Protein AF-A0A529PED4-F1 (afdb_monomer)

Structure (mmCIF, N/CA/C/O backbone):
data_AF-A0A529PED4-F1
#
_entry.id   AF-A0A529PED4-F1
#
loop_
_atom_site.group_PDB
_atom_site.id
_atom_site.type_symbol
_atom_site.label_atom_id
_atom_site.label_alt_id
_atom_site.label_comp_id
_atom_site.label_asym_id
_atom_site.label_entity_id
_atom_site.label_seq_id
_atom_site.pdbx_PDB_ins_code
_atom_site.Cartn_x
_atom_site.Cartn_y
_atom_site.Cartn_z
_atom_site.occupancy
_atom_site.B_iso_or_equiv
_atom_site.auth_seq_id
_atom_site.auth_comp_id
_atom_site.auth_asym_id
_atom_site.auth_atom_id
_atom_site.pdbx_PDB_model_num
ATOM 1 N N . LEU A 1 1 ? -9.757 39.431 -11.422 1.00 53.44 1 LEU A N 1
ATOM 2 C CA . LEU A 1 1 ? -8.704 38.885 -10.533 1.00 53.44 1 LEU A CA 1
ATOM 3 C C . LEU A 1 1 ? -9.037 37.471 -10.047 1.00 53.44 1 LEU A C 1
ATOM 5 O O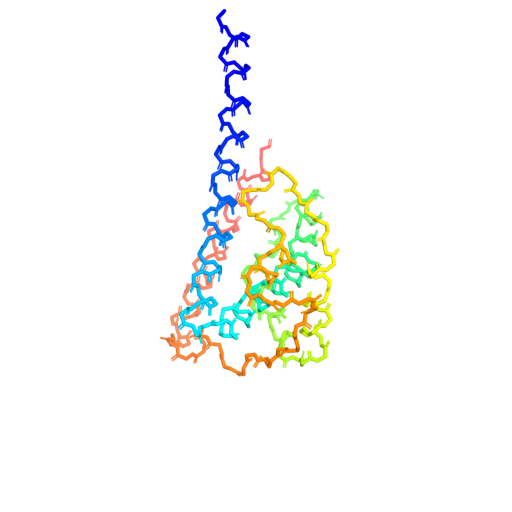 . LEU A 1 1 ? -8.293 36.567 -10.386 1.00 53.44 1 LEU A O 1
ATOM 9 N N . HIS A 1 2 ? -10.166 37.242 -9.360 1.00 52.31 2 HIS A N 1
ATOM 10 C CA . HIS A 1 2 ? -10.549 35.904 -8.864 1.00 52.31 2 HIS A CA 1
ATOM 11 C C . HIS A 1 2 ? -10.657 34.818 -9.949 1.00 52.31 2 HIS A C 1
ATOM 13 O O . HIS A 1 2 ? -10.136 33.728 -9.757 1.00 52.31 2 HIS A O 1
ATOM 19 N N . ALA A 1 3 ? -11.236 35.122 -11.116 1.00 57.53 3 ALA A N 1
ATOM 20 C CA . ALA A 1 3 ? -11.304 34.168 -12.230 1.00 57.53 3 ALA A CA 1
ATOM 21 C C . ALA A 1 3 ? -9.924 33.829 -12.835 1.00 57.53 3 ALA A C 1
ATOM 23 O O . ALA A 1 3 ? -9.696 32.702 -13.255 1.00 57.53 3 ALA A O 1
ATOM 24 N N . ALA A 1 4 ? -8.985 34.783 -12.835 1.00 57.78 4 ALA A N 1
ATOM 25 C CA . ALA A 1 4 ? -7.620 34.563 -13.317 1.00 57.78 4 ALA A CA 1
ATOM 26 C C . ALA A 1 4 ? -6.783 33.749 -12.313 1.00 57.78 4 ALA A C 1
ATOM 28 O O . ALA A 1 4 ? -5.995 32.908 -12.723 1.00 57.78 4 ALA A O 1
ATOM 29 N N . ILE A 1 5 ? -6.998 33.953 -11.007 1.00 60.53 5 ILE A N 1
ATOM 30 C CA . ILE A 1 5 ? -6.384 33.146 -9.940 1.00 60.53 5 ILE A CA 1
ATOM 31 C C . ILE A 1 5 ? -6.939 31.712 -9.961 1.00 60.53 5 ILE A C 1
ATOM 33 O O . ILE A 1 5 ? -6.161 30.770 -9.879 1.00 60.53 5 ILE A O 1
ATOM 37 N N . GLY A 1 6 ? -8.252 31.532 -10.146 1.00 60.97 6 GLY A N 1
ATOM 38 C CA . GLY A 1 6 ? -8.864 30.202 -10.276 1.00 60.97 6 GLY A CA 1
ATOM 39 C C . GLY A 1 6 ? -8.378 29.435 -11.512 1.00 60.97 6 GLY A C 1
ATOM 40 O O . GLY A 1 6 ? -8.018 28.268 -11.408 1.00 60.97 6 GLY A O 1
ATOM 41 N N . TRP A 1 7 ? -8.274 30.106 -12.664 1.00 59.25 7 TRP A N 1
ATOM 42 C CA . TRP A 1 7 ? -7.759 29.500 -13.898 1.00 59.25 7 TRP A CA 1
ATOM 43 C C . TRP A 1 7 ? -6.281 29.085 -13.802 1.00 59.25 7 TRP A C 1
ATOM 45 O O . TRP A 1 7 ? -5.885 28.028 -14.301 1.00 59.25 7 TRP A O 1
ATOM 55 N N . LEU A 1 8 ? -5.461 29.900 -13.132 1.00 71.00 8 LEU A N 1
ATOM 56 C CA . LEU A 1 8 ? -4.068 29.556 -12.859 1.00 71.00 8 LEU A CA 1
ATOM 57 C C . LEU A 1 8 ? -3.955 28.412 -11.843 1.00 71.00 8 LEU A C 1
ATOM 59 O O . LEU A 1 8 ? -3.101 27.556 -12.032 1.00 71.00 8 LEU A O 1
ATOM 63 N N . SER A 1 9 ? -4.834 28.345 -10.834 1.00 75.06 9 SER A N 1
ATOM 64 C CA . SER A 1 9 ? -4.861 27.249 -9.849 1.00 75.06 9 SER A CA 1
ATOM 65 C C . SER A 1 9 ? -5.033 25.891 -10.521 1.00 75.06 9 SER A C 1
ATOM 67 O O . SER A 1 9 ? -4.209 25.007 -10.326 1.00 75.06 9 SER A O 1
ATOM 69 N N . GLU A 1 10 ? -6.032 25.748 -11.399 1.00 79.25 10 GLU A N 1
ATOM 70 C CA . GLU A 1 10 ? -6.242 24.489 -12.127 1.00 79.25 10 GLU A CA 1
ATOM 71 C C . GLU A 1 10 ? -5.056 24.130 -13.032 1.00 79.25 10 GLU A C 1
ATOM 73 O O . GLU A 1 10 ? -4.752 22.956 -13.241 1.00 79.25 10 GLU A O 1
ATOM 78 N N . SER A 1 11 ? -4.394 25.138 -13.603 1.00 80.69 11 SER A N 1
ATOM 79 C CA . SER A 1 11 ? -3.231 24.933 -14.469 1.00 80.69 11 SER A CA 1
ATOM 80 C C . SER A 1 11 ? -2.006 24.486 -13.665 1.00 80.69 11 SER A C 1
ATOM 82 O O . SER A 1 11 ? -1.293 23.588 -14.107 1.00 80.69 11 SER A O 1
ATOM 84 N N . PHE A 1 12 ? -1.791 25.061 -12.479 1.00 87.81 12 PHE A N 1
ATOM 85 C CA . PHE A 1 12 ? -0.731 24.646 -11.561 1.00 87.81 12 PHE A CA 1
ATOM 86 C C . PHE A 1 12 ? -0.983 23.250 -10.996 1.00 87.81 12 PHE A C 1
ATOM 88 O O . PHE A 1 12 ? -0.077 22.430 -11.032 1.00 87.81 12 PHE A O 1
ATOM 95 N N . GLU A 1 13 ? -2.212 22.928 -10.587 1.00 86.94 13 GLU A N 1
ATOM 96 C CA . GLU A 1 13 ? -2.566 21.585 -10.106 1.00 86.94 13 GLU A CA 1
ATOM 97 C C . GLU A 1 13 ? -2.306 20.509 -11.169 1.00 86.94 13 GLU A C 1
ATOM 99 O O . GLU A 1 13 ? -1.744 19.453 -10.877 1.00 86.94 13 GLU A O 1
ATOM 104 N N . ARG A 1 14 ? -2.667 20.780 -12.431 1.00 88.00 14 ARG A N 1
ATOM 105 C CA . ARG A 1 14 ? -2.373 19.863 -13.545 1.00 88.00 14 ARG A CA 1
ATOM 106 C C . ARG A 1 14 ? -0.876 19.695 -13.768 1.00 88.00 14 ARG A C 1
ATOM 108 O O . ARG A 1 14 ? -0.437 18.588 -14.074 1.00 88.00 14 ARG A O 1
ATOM 115 N N . GLU A 1 15 ? -0.108 20.771 -13.642 1.00 92.25 15 GLU A N 1
ATOM 116 C CA . GLU A 1 15 ? 1.343 20.724 -13.806 1.00 92.25 15 GLU A CA 1
ATOM 117 C C . GLU A 1 15 ? 2.022 19.979 -12.651 1.00 92.25 15 GLU A C 1
ATOM 119 O O . GLU A 1 15 ? 2.885 19.140 -12.903 1.00 92.25 15 GLU A O 1
ATOM 124 N N . ASP A 1 16 ? 1.577 20.182 -11.411 1.00 90.38 16 ASP A N 1
ATOM 125 C CA . ASP A 1 16 ? 2.057 19.444 -10.240 1.00 90.38 16 ASP A CA 1
ATOM 126 C C . ASP A 1 16 ? 1.781 17.943 -10.380 1.00 90.38 16 ASP A C 1
ATOM 128 O O . ASP A 1 16 ? 2.678 17.118 -10.178 1.00 90.38 16 ASP A O 1
ATOM 132 N N . ILE A 1 17 ? 0.570 17.575 -10.817 1.00 92.00 17 ILE A N 1
ATOM 133 C CA . ILE A 1 17 ? 0.225 16.186 -11.146 1.00 92.00 17 ILE A CA 1
ATOM 134 C C . ILE A 1 17 ? 1.159 15.653 -12.238 1.00 92.00 17 ILE A C 1
ATOM 136 O O . ILE A 1 17 ? 1.732 14.572 -12.088 1.00 92.00 17 ILE A O 1
ATOM 140 N N . ARG A 1 18 ? 1.354 16.399 -13.333 1.00 94.25 18 ARG A N 1
ATOM 141 C CA . ARG A 1 18 ? 2.216 15.979 -14.447 1.00 94.25 18 ARG A CA 1
ATOM 142 C C . ARG A 1 18 ? 3.655 15.733 -13.985 1.00 94.25 18 ARG A C 1
ATOM 144 O O . ARG A 1 18 ? 4.231 14.703 -14.337 1.00 94.25 18 ARG A O 1
ATOM 151 N N . LEU A 1 19 ? 4.224 16.651 -13.204 1.00 94.75 19 LEU A N 1
ATOM 152 C CA . LEU A 1 19 ? 5.593 16.569 -12.693 1.00 94.75 19 LEU A CA 1
ATOM 153 C C . LEU A 1 19 ? 5.766 15.421 -11.696 1.00 94.75 19 LEU A C 1
ATOM 155 O O . LEU A 1 19 ? 6.751 14.686 -11.787 1.00 94.75 19 LEU A O 1
ATOM 159 N N . SER A 1 20 ? 4.804 15.228 -10.790 1.00 95.00 20 SER A N 1
ATOM 160 C CA . SER A 1 20 ? 4.811 14.115 -9.835 1.00 95.00 20 SER A CA 1
ATOM 161 C C . SER A 1 20 ? 4.807 12.767 -10.562 1.00 95.00 20 SER A C 1
ATOM 163 O O . SER A 1 20 ? 5.682 11.930 -10.332 1.00 95.00 20 SER A O 1
ATOM 165 N N . ARG A 1 21 ? 3.918 12.607 -11.548 1.00 97.00 21 ARG A N 1
ATOM 166 C CA . ARG A 1 21 ? 3.839 11.402 -12.384 1.00 97.00 21 ARG A CA 1
ATOM 167 C C . ARG A 1 21 ? 5.128 11.150 -13.160 1.00 97.00 21 ARG A C 1
ATOM 169 O O . ARG A 1 21 ? 5.610 10.020 -13.216 1.00 97.00 21 ARG A O 1
ATOM 176 N N . GLU A 1 22 ? 5.710 12.189 -13.756 1.00 96.88 22 GLU A N 1
ATOM 177 C CA . GLU A 1 22 ? 6.975 12.080 -14.486 1.00 96.88 22 GLU A CA 1
ATOM 178 C C . GLU A 1 22 ? 8.131 11.657 -13.563 1.00 96.88 22 GLU A C 1
ATOM 180 O O . GLU A 1 22 ? 8.974 10.849 -13.964 1.00 96.88 22 GLU A O 1
ATOM 185 N N . ALA A 1 23 ? 8.160 12.166 -12.329 1.00 97.31 23 ALA A N 1
ATOM 186 C CA . ALA A 1 23 ? 9.148 11.785 -11.328 1.00 97.31 23 ALA A CA 1
ATOM 187 C C . ALA A 1 23 ? 9.026 10.307 -10.927 1.00 97.31 23 ALA A C 1
ATOM 189 O O . ALA A 1 23 ? 10.048 9.620 -10.888 1.00 97.31 23 ALA A O 1
ATOM 190 N N . GLU A 1 24 ? 7.810 9.790 -10.710 1.00 96.75 24 GLU A N 1
ATOM 191 C CA . GLU A 1 24 ? 7.606 8.365 -10.405 1.00 96.75 24 GLU A CA 1
ATOM 192 C C . GLU A 1 24 ? 8.086 7.464 -11.546 1.00 96.75 24 GLU A C 1
ATOM 194 O O . GLU A 1 24 ? 8.885 6.556 -11.323 1.00 96.75 24 GLU A O 1
ATOM 199 N N . ILE A 1 25 ? 7.701 7.770 -12.790 1.00 97.75 25 ILE A N 1
ATOM 200 C CA . ILE A 1 25 ? 8.127 6.988 -13.960 1.00 97.75 25 ILE A CA 1
ATOM 201 C C . ILE A 1 25 ? 9.650 7.021 -14.138 1.00 97.75 25 ILE A C 1
ATOM 203 O O . ILE A 1 25 ? 10.256 6.014 -14.509 1.00 97.75 25 ILE A O 1
ATOM 207 N N . LYS A 1 26 ? 10.298 8.164 -13.884 1.00 97.88 26 LYS A N 1
ATOM 208 C CA . LYS A 1 26 ? 11.766 8.262 -13.914 1.00 97.88 26 LYS A CA 1
ATOM 209 C C . LYS A 1 26 ? 12.412 7.427 -12.812 1.00 97.88 26 LYS A C 1
ATOM 211 O O . LYS A 1 26 ? 13.414 6.772 -13.088 1.00 97.88 26 LYS A O 1
ATOM 216 N N . ALA A 1 27 ? 11.855 7.435 -11.602 1.00 97.38 27 ALA A N 1
ATOM 217 C CA . ALA A 1 27 ? 12.350 6.629 -10.491 1.00 97.38 27 ALA A CA 1
ATOM 218 C C . ALA A 1 27 ? 12.235 5.127 -10.794 1.00 97.38 27 ALA A C 1
ATOM 220 O O . ALA A 1 27 ? 13.204 4.391 -10.608 1.00 97.38 27 ALA A O 1
ATOM 221 N N . ASP A 1 28 ? 11.104 4.694 -11.349 1.00 98.12 28 ASP A N 1
ATOM 222 C CA . ASP A 1 28 ? 10.878 3.304 -11.745 1.00 98.12 28 ASP A CA 1
ATOM 223 C C . ASP A 1 28 ? 11.843 2.886 -12.875 1.00 98.12 28 ASP A C 1
ATOM 225 O O . ASP A 1 28 ? 12.540 1.877 -12.765 1.00 98.12 28 ASP A O 1
ATOM 229 N N . ARG A 1 29 ? 12.016 3.713 -13.919 1.00 98.00 29 ARG A N 1
ATOM 230 C CA . ARG A 1 29 ? 13.031 3.464 -14.968 1.00 98.00 29 ARG A CA 1
ATOM 231 C C . ARG A 1 29 ? 14.442 3.386 -14.403 1.00 98.00 29 ARG A C 1
ATOM 233 O O . ARG A 1 29 ? 15.225 2.536 -14.822 1.00 98.00 29 ARG A O 1
ATOM 240 N N . HIS A 1 30 ? 14.774 4.265 -13.460 1.00 97.94 30 HIS A N 1
ATOM 241 C CA . HIS A 1 30 ? 16.076 4.245 -12.813 1.00 97.94 30 HIS A CA 1
ATOM 242 C C . HIS A 1 30 ? 16.288 2.935 -12.046 1.00 97.94 30 HIS A C 1
ATOM 244 O O . HIS A 1 30 ? 17.333 2.304 -12.205 1.00 97.94 30 HIS A O 1
ATOM 250 N N . ALA A 1 31 ? 15.288 2.480 -11.283 1.00 96.94 31 ALA A N 1
ATOM 251 C CA . ALA A 1 31 ? 15.336 1.190 -10.601 1.00 96.94 31 ALA A CA 1
ATOM 252 C C . ALA A 1 31 ? 15.581 0.038 -11.587 1.00 96.94 31 ALA A C 1
ATOM 254 O O . ALA A 1 31 ? 16.421 -0.820 -11.309 1.00 96.94 31 ALA A O 1
ATOM 255 N N . ALA A 1 32 ? 14.941 0.061 -12.761 1.00 96.31 32 ALA A N 1
ATOM 256 C CA . ALA A 1 32 ? 15.187 -0.930 -13.804 1.00 96.31 32 ALA A CA 1
ATOM 257 C C . ALA A 1 32 ? 16.629 -0.904 -14.322 1.00 96.31 32 ALA A C 1
ATOM 259 O O . ALA A 1 32 ? 17.296 -1.938 -14.350 1.00 96.31 32 ALA A O 1
ATOM 260 N N . THR A 1 33 ? 17.150 0.277 -14.667 1.00 96.88 33 THR A N 1
ATOM 261 C CA . THR A 1 33 ? 18.532 0.415 -15.160 1.00 96.88 33 THR A CA 1
ATOM 262 C C . THR A 1 33 ? 19.591 0.072 -14.112 1.00 96.88 33 THR A C 1
ATOM 264 O O . THR A 1 33 ? 20.691 -0.339 -14.468 1.00 96.88 33 THR A O 1
ATOM 267 N N . SER A 1 34 ? 19.256 0.201 -12.828 1.00 96.38 34 SER A N 1
ATOM 268 C CA . SER A 1 34 ? 20.135 -0.120 -11.699 1.00 96.38 34 SER A CA 1
ATOM 269 C C . SER A 1 34 ? 20.047 -1.589 -11.261 1.00 96.38 34 SER A C 1
ATOM 271 O O . SER A 1 34 ? 20.621 -1.949 -10.237 1.00 96.38 34 SER A O 1
ATOM 273 N N . GLY A 1 35 ? 19.326 -2.441 -12.003 1.00 94.19 35 GLY A N 1
ATOM 274 C CA . GLY A 1 35 ? 19.197 -3.872 -11.706 1.00 94.19 35 GLY A CA 1
ATOM 275 C C . GLY A 1 35 ? 18.220 -4.212 -10.575 1.00 94.19 35 GLY A C 1
ATOM 276 O O . GLY A 1 35 ? 18.200 -5.350 -10.123 1.00 94.19 35 GLY A O 1
ATOM 277 N N . ASN A 1 36 ? 17.395 -3.255 -10.137 1.00 96.62 36 ASN A N 1
ATOM 278 C CA . ASN A 1 36 ? 16.415 -3.422 -9.055 1.00 96.62 36 ASN A CA 1
ATOM 279 C C . ASN A 1 36 ? 14.973 -3.587 -9.575 1.00 96.62 36 ASN A C 1
ATOM 281 O O . ASN A 1 36 ? 14.018 -3.370 -8.825 1.00 96.62 36 ASN A O 1
ATOM 285 N N . ALA A 1 37 ? 14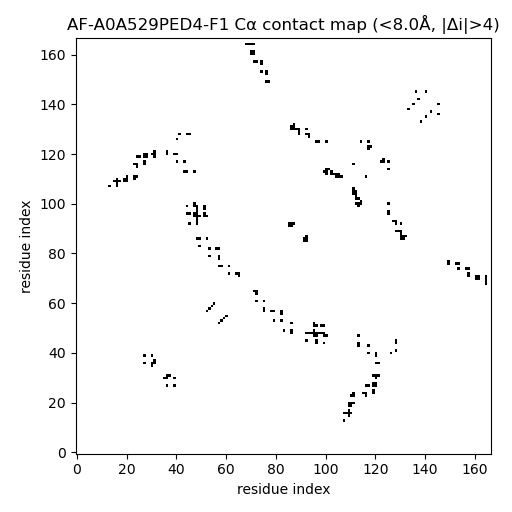.804 -3.917 -10.863 1.00 95.88 37 ALA A N 1
ATOM 286 C CA . ALA A 1 37 ? 13.496 -3.999 -11.519 1.00 95.88 37 ALA A CA 1
ATOM 287 C C . ALA A 1 37 ? 12.544 -4.957 -10.789 1.00 95.88 37 ALA A C 1
ATOM 289 O O . ALA A 1 37 ? 11.405 -4.602 -10.498 1.00 95.88 37 ALA A O 1
ATOM 290 N N . GLU A 1 38 ? 13.038 -6.148 -10.449 1.00 95.75 38 GLU A N 1
ATOM 291 C CA . GLU A 1 38 ? 12.255 -7.211 -9.819 1.00 95.75 38 GLU A CA 1
ATOM 292 C C . GLU A 1 38 ? 11.802 -6.829 -8.408 1.00 95.75 38 GLU A C 1
ATOM 294 O O . GLU A 1 38 ? 10.627 -6.961 -8.063 1.00 95.75 38 GLU A O 1
ATOM 299 N N . GLN A 1 39 ? 12.713 -6.302 -7.587 1.00 95.38 39 GLN A N 1
ATOM 300 C CA . GLN A 1 39 ? 12.399 -5.900 -6.217 1.00 95.38 39 GLN A CA 1
ATOM 301 C C . GLN A 1 39 ? 11.419 -4.724 -6.201 1.00 95.38 39 GLN A C 1
ATOM 303 O O . GLN A 1 39 ? 10.487 -4.719 -5.392 1.00 95.38 39 GLN A O 1
ATOM 308 N N . ALA A 1 40 ? 11.596 -3.756 -7.105 1.00 96.62 40 ALA A N 1
ATOM 309 C CA . ALA A 1 40 ? 10.677 -2.636 -7.263 1.00 96.62 40 ALA A CA 1
ATOM 310 C C . ALA A 1 40 ? 9.298 -3.107 -7.745 1.00 96.62 40 ALA A C 1
ATOM 312 O O . ALA A 1 40 ? 8.292 -2.735 -7.145 1.00 96.62 40 ALA A O 1
ATOM 313 N N . ALA A 1 41 ? 9.236 -3.983 -8.752 1.00 96.44 41 ALA A N 1
ATOM 314 C CA . ALA A 1 41 ? 7.980 -4.534 -9.257 1.00 96.44 41 ALA A CA 1
ATOM 315 C C . ALA A 1 41 ? 7.228 -5.307 -8.171 1.00 96.44 41 ALA A C 1
ATOM 317 O O . ALA A 1 41 ? 6.035 -5.084 -7.960 1.00 96.44 41 ALA A O 1
ATOM 318 N N . ARG A 1 42 ? 7.940 -6.146 -7.411 1.00 95.50 42 ARG A N 1
ATOM 319 C CA . ARG A 1 42 ? 7.364 -6.868 -6.276 1.00 95.50 42 ARG A CA 1
ATOM 320 C C . ARG A 1 42 ? 6.819 -5.911 -5.218 1.00 95.50 42 ARG A C 1
ATOM 322 O O . ARG A 1 42 ? 5.716 -6.124 -4.723 1.00 95.50 42 ARG A O 1
ATOM 329 N N . ALA A 1 43 ? 7.573 -4.875 -4.853 1.00 95.06 43 ALA A N 1
ATOM 330 C CA . ALA A 1 43 ? 7.123 -3.889 -3.875 1.00 95.06 43 ALA A CA 1
ATOM 331 C C . ALA A 1 43 ? 5.868 -3.146 -4.358 1.00 95.06 43 ALA A C 1
ATOM 333 O O . ALA A 1 43 ? 4.902 -3.036 -3.604 1.00 95.06 43 ALA A O 1
ATOM 334 N N . LEU A 1 44 ? 5.852 -2.703 -5.620 1.00 95.94 44 LEU A N 1
ATOM 335 C CA . LEU A 1 44 ? 4.700 -2.031 -6.217 1.00 95.94 44 LEU A CA 1
ATOM 336 C C . LEU A 1 44 ? 3.464 -2.916 -6.212 1.00 95.94 44 LEU A C 1
ATOM 338 O O . LEU A 1 44 ? 2.415 -2.474 -5.762 1.00 95.94 44 LEU A O 1
ATOM 342 N N . LEU A 1 45 ? 3.581 -4.167 -6.651 1.00 96.31 45 LEU A N 1
ATOM 343 C CA . LEU A 1 45 ? 2.440 -5.076 -6.709 1.00 96.31 45 LEU A CA 1
ATOM 344 C C . LEU A 1 45 ? 1.915 -5.462 -5.327 1.00 96.31 45 LEU A C 1
ATOM 346 O O . LEU A 1 45 ? 0.706 -5.595 -5.163 1.00 96.31 45 LEU A O 1
ATOM 350 N N . LEU A 1 46 ? 2.781 -5.584 -4.316 1.00 95.94 46 LEU A N 1
ATOM 351 C CA . LEU A 1 46 ? 2.339 -5.796 -2.935 1.00 95.94 46 LEU A CA 1
ATOM 352 C C . LEU A 1 46 ? 1.521 -4.611 -2.416 1.00 95.94 46 LEU A C 1
ATOM 354 O O . LEU A 1 46 ? 0.484 -4.815 -1.786 1.00 95.94 46 LEU A O 1
ATOM 358 N N . VAL A 1 47 ? 1.960 -3.381 -2.696 1.00 95.44 47 VAL A N 1
ATOM 359 C CA . VAL A 1 47 ? 1.211 -2.169 -2.332 1.00 95.44 47 VAL A CA 1
ATOM 360 C C . VAL A 1 47 ? -0.091 -2.081 -3.128 1.00 95.44 47 VAL A C 1
ATOM 362 O O . VAL A 1 47 ? -1.139 -1.824 -2.547 1.00 95.44 47 VAL A O 1
ATOM 365 N N . ALA A 1 48 ? -0.047 -2.352 -4.430 1.00 95.38 48 ALA A N 1
ATOM 366 C CA . ALA A 1 48 ? -1.202 -2.312 -5.320 1.00 95.38 48 ALA A CA 1
ATOM 367 C C . ALA A 1 48 ? -2.281 -3.328 -4.913 1.00 95.38 48 ALA A C 1
ATOM 369 O O . ALA A 1 48 ? -3.465 -2.999 -4.843 1.00 95.38 48 ALA A O 1
ATOM 370 N N . ALA A 1 49 ? -1.871 -4.556 -4.588 1.00 96.69 49 ALA A N 1
ATOM 371 C CA . ALA A 1 49 ? -2.772 -5.587 -4.097 1.00 96.69 49 ALA A CA 1
ATOM 372 C C . ALA A 1 49 ? -3.368 -5.217 -2.732 1.00 96.69 49 ALA A C 1
ATOM 374 O O . ALA A 1 49 ? -4.563 -5.420 -2.515 1.00 96.69 49 ALA A O 1
ATOM 375 N N . ALA A 1 50 ? -2.564 -4.639 -1.833 1.00 95.62 50 ALA A N 1
ATOM 376 C CA . ALA A 1 50 ? -3.040 -4.153 -0.543 1.00 95.62 50 ALA A CA 1
ATOM 377 C C . ALA A 1 50 ? -4.041 -2.994 -0.687 1.00 95.62 50 ALA A C 1
ATOM 379 O O . ALA A 1 50 ? -5.049 -2.995 0.016 1.00 95.62 50 ALA A O 1
ATOM 380 N N . ASP A 1 51 ? -3.812 -2.052 -1.609 1.00 95.44 51 ASP A N 1
ATOM 381 C CA . ASP A 1 51 ? -4.745 -0.957 -1.918 1.00 95.44 51 ASP A CA 1
ATOM 382 C C . ASP A 1 51 ? -6.113 -1.506 -2.339 1.00 95.44 51 ASP A C 1
ATOM 384 O O . ASP A 1 51 ? -7.127 -1.194 -1.715 1.00 95.44 51 ASP A O 1
ATOM 388 N N . VAL A 1 52 ? -6.134 -2.413 -3.325 1.00 96.81 52 VAL A N 1
ATOM 389 C CA . VAL A 1 52 ? -7.368 -3.076 -3.781 1.00 96.81 52 VAL A CA 1
ATOM 390 C C . VAL A 1 52 ? -8.054 -3.812 -2.632 1.00 96.81 52 VAL A C 1
ATOM 392 O O . VAL A 1 52 ? -9.253 -3.645 -2.407 1.00 96.81 52 VAL A O 1
ATOM 395 N N . HIS A 1 53 ? -7.298 -4.619 -1.889 1.00 97.06 53 HIS A N 1
ATOM 396 C CA . HIS A 1 53 ? -7.837 -5.436 -0.813 1.00 97.06 53 HIS A CA 1
ATOM 397 C C . HIS A 1 53 ? -8.448 -4.590 0.311 1.00 97.06 53 HIS A C 1
ATOM 399 O O . HIS A 1 53 ? -9.596 -4.815 0.698 1.00 97.06 53 HIS A O 1
ATOM 405 N N . PHE A 1 54 ? -7.724 -3.592 0.822 1.00 97.44 54 PHE A N 1
ATOM 406 C CA . PHE A 1 54 ? -8.215 -2.766 1.923 1.00 97.44 54 PHE A CA 1
ATOM 407 C C . PHE A 1 54 ? -9.316 -1.799 1.490 1.00 97.44 54 PHE A C 1
ATOM 409 O O . PHE A 1 54 ? -10.223 -1.544 2.286 1.00 97.44 54 PHE A O 1
ATOM 416 N N . ALA A 1 55 ? -9.311 -1.325 0.240 1.00 96.38 55 ALA A N 1
ATOM 417 C CA . ALA A 1 55 ? -10.439 -0.583 -0.314 1.00 96.38 55 ALA A CA 1
ATOM 418 C C . ALA A 1 55 ? -11.727 -1.417 -0.260 1.00 96.38 55 ALA A C 1
ATOM 420 O O . ALA A 1 55 ? -12.722 -0.978 0.320 1.00 96.38 55 ALA A O 1
ATOM 421 N N . GLU A 1 56 ? -11.693 -2.646 -0.782 1.00 96.31 56 GLU A N 1
ATOM 422 C CA . GLU A 1 56 ? -12.863 -3.529 -0.847 1.00 96.31 56 GLU A CA 1
ATOM 423 C C . GLU A 1 56 ? -13.309 -4.038 0.537 1.00 96.31 56 GLU A C 1
ATOM 425 O O . GLU A 1 56 ? -14.508 -4.087 0.827 1.00 96.31 56 GLU A O 1
ATOM 430 N N . LYS A 1 57 ? -12.362 -4.436 1.397 1.00 96.44 57 LYS A N 1
ATOM 431 C CA . LYS A 1 57 ? -12.652 -5.133 2.663 1.00 96.44 57 LYS A CA 1
ATOM 432 C C . LYS A 1 57 ? -12.816 -4.220 3.867 1.00 96.44 57 LYS A C 1
ATOM 434 O O . LYS A 1 57 ? -13.487 -4.609 4.821 1.00 96.44 57 LYS A O 1
ATOM 439 N N . VAL A 1 58 ? -12.211 -3.033 3.849 1.00 96.75 58 VAL A N 1
ATOM 440 C CA . VAL A 1 58 ? -12.159 -2.156 5.024 1.00 96.75 58 VAL A CA 1
ATOM 441 C C . VAL A 1 58 ? -12.754 -0.789 4.730 1.00 96.75 58 VAL A C 1
ATOM 443 O O . VAL A 1 58 ? -13.735 -0.416 5.372 1.00 96.75 58 VAL A O 1
ATOM 446 N N . TYR A 1 59 ? -12.204 -0.051 3.767 1.00 95.56 59 TYR A N 1
ATOM 447 C CA . TYR A 1 59 ? -12.536 1.363 3.594 1.00 95.56 59 TYR A CA 1
ATOM 448 C C . TYR A 1 59 ? -13.933 1.588 3.012 1.00 95.56 59 TYR A C 1
ATOM 450 O O . TYR A 1 59 ? -14.686 2.384 3.569 1.00 95.56 59 TYR A O 1
ATOM 458 N N . GLU A 1 60 ? -14.334 0.870 1.959 1.00 95.88 60 GLU A N 1
ATOM 459 C CA . GLU A 1 60 ? -15.682 1.012 1.390 1.00 95.88 60 GLU A CA 1
ATOM 460 C C . GLU A 1 60 ? -16.798 0.525 2.335 1.00 95.88 60 GLU A C 1
ATOM 462 O O . GLU A 1 60 ? -17.834 1.191 2.444 1.00 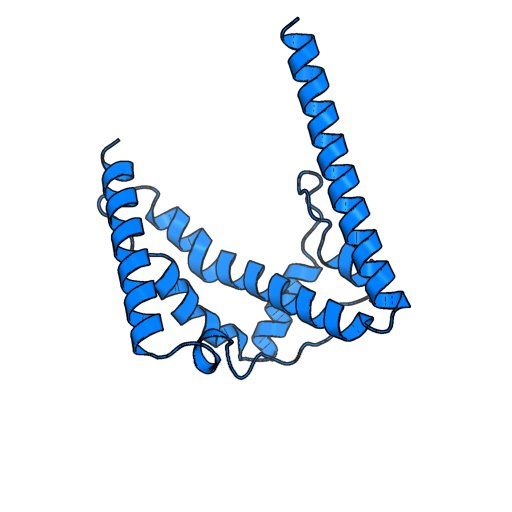95.88 60 GLU A O 1
ATOM 467 N N . PRO A 1 61 ? -16.649 -0.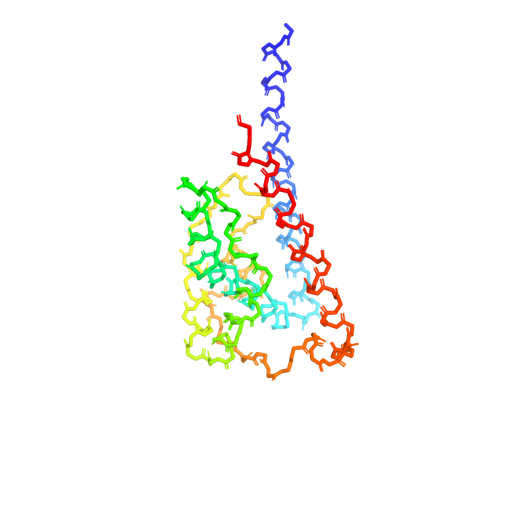601 3.063 1.00 95.38 61 PRO A N 1
ATOM 468 C CA . PRO A 1 61 ? -17.569 -0.950 4.145 1.00 95.38 61 PRO A CA 1
ATOM 469 C C . PRO A 1 61 ? -17.631 0.114 5.24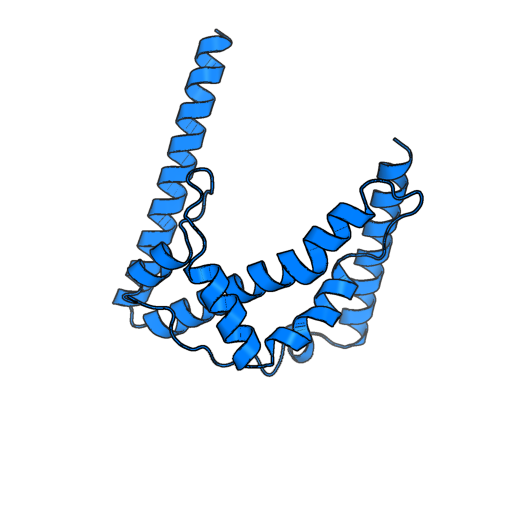4 1.00 95.38 61 PRO A C 1
ATOM 471 O O . PRO A 1 61 ? -18.723 0.558 5.588 1.00 95.38 61 PRO A O 1
ATOM 474 N N . LEU A 1 62 ? -16.482 0.584 5.743 1.00 94.94 62 LEU A N 1
ATOM 475 C CA . LEU A 1 62 ? -16.438 1.601 6.795 1.00 94.94 62 LEU A CA 1
ATOM 476 C C . LEU A 1 62 ? -17.100 2.908 6.348 1.00 94.94 62 LEU A C 1
ATOM 478 O O . LEU A 1 62 ? -17.875 3.488 7.101 1.00 94.94 62 LEU A O 1
ATOM 482 N N . ARG A 1 63 ? -16.853 3.351 5.112 1.00 94.25 63 ARG A N 1
ATOM 483 C CA . ARG A 1 63 ? -17.498 4.536 4.536 1.00 94.25 63 ARG A CA 1
ATOM 484 C C . ARG A 1 63 ? -19.019 4.410 4.565 1.00 94.25 63 ARG A C 1
ATOM 486 O O . ARG A 1 63 ? -19.701 5.366 4.920 1.00 94.25 63 ARG A O 1
ATOM 493 N N . ARG A 1 64 ? -19.551 3.235 4.217 1.00 94.31 64 ARG A N 1
ATOM 494 C CA . ARG A 1 64 ? -20.992 2.953 4.283 1.00 94.31 64 ARG A CA 1
ATOM 495 C C . ARG A 1 64 ? -21.520 2.938 5.710 1.00 94.31 64 ARG A C 1
ATOM 497 O O . ARG A 1 64 ? -22.596 3.466 5.934 1.00 94.31 64 ARG A O 1
ATOM 504 N N . GLU A 1 65 ? -20.771 2.382 6.656 1.00 94.12 65 GLU A N 1
ATOM 505 C CA . GLU A 1 65 ? -21.163 2.382 8.069 1.00 94.12 65 GLU A CA 1
ATOM 506 C C . GLU A 1 65 ? -21.195 3.789 8.667 1.00 94.12 65 GLU A C 1
ATOM 508 O O . GLU A 1 65 ? -22.105 4.104 9.424 1.00 94.12 65 GLU A O 1
ATOM 513 N N . VAL A 1 66 ? -20.234 4.647 8.308 1.00 92.12 66 VAL A N 1
ATOM 514 C CA . VAL A 1 66 ? -20.211 6.051 8.744 1.00 92.12 66 VAL A CA 1
ATOM 515 C C . VAL A 1 66 ? -21.440 6.809 8.228 1.00 92.12 66 VAL A C 1
ATOM 517 O O . VAL A 1 66 ? -21.991 7.640 8.949 1.00 92.12 66 VAL A O 1
ATOM 520 N N . MET A 1 67 ? -21.909 6.513 7.011 1.00 89.81 67 MET A N 1
ATOM 521 C CA . MET A 1 67 ? -23.125 7.114 6.454 1.00 89.81 67 MET A CA 1
ATOM 522 C C . MET A 1 67 ? -24.375 6.629 7.208 1.00 89.81 67 MET A C 1
ATOM 524 O O . MET A 1 67 ? -24.966 5.607 6.874 1.00 89.81 67 MET A O 1
ATOM 528 N N . GLY A 1 68 ? -24.802 7.396 8.213 1.00 84.62 68 GLY A N 1
ATOM 529 C CA . GLY A 1 68 ? -25.980 7.090 9.035 1.00 84.62 68 GLY A CA 1
ATOM 530 C C . GLY A 1 68 ? -25.662 6.412 10.369 1.00 84.62 68 GLY A C 1
ATOM 531 O O . GLY A 1 68 ? -26.576 5.956 11.058 1.00 84.62 68 GLY A O 1
ATOM 532 N N . ALA A 1 69 ? -24.387 6.357 10.756 1.00 90.94 69 ALA A N 1
ATOM 533 C CA . ALA A 1 69 ? -23.985 5.916 12.083 1.00 90.94 69 ALA A CA 1
ATOM 534 C C . ALA A 1 69 ? -24.568 6.831 13.177 1.00 90.94 69 ALA A C 1
ATOM 536 O O . ALA A 1 69 ? -24.368 8.038 13.162 1.00 90.94 69 ALA A O 1
ATOM 537 N N . LEU A 1 70 ? -25.239 6.244 14.173 1.00 91.69 70 LEU A N 1
ATOM 538 C CA . LEU A 1 70 ? -25.637 6.944 15.409 1.00 91.69 70 LEU A CA 1
ATOM 539 C C . LEU A 1 70 ? -24.558 6.878 16.499 1.00 91.69 70 LEU A C 1
ATOM 541 O O . LEU A 1 70 ? -24.656 7.541 17.528 1.00 91.69 70 LEU A O 1
ATOM 545 N N . ARG A 1 71 ? -23.565 6.009 16.308 1.00 92.50 71 ARG A N 1
ATOM 546 C CA . ARG A 1 71 ? -22.427 5.786 17.199 1.00 92.50 71 ARG A CA 1
ATOM 547 C C . ARG A 1 71 ? -21.190 5.519 16.349 1.00 92.50 71 ARG A C 1
ATOM 549 O O . ARG A 1 71 ? -21.353 4.979 15.253 1.00 92.50 71 ARG A O 1
ATOM 556 N N . PRO A 1 72 ? -19.982 5.829 16.841 1.00 93.12 72 PRO A N 1
ATOM 557 C CA . PRO A 1 72 ? -18.752 5.526 16.127 1.00 93.12 72 PRO A CA 1
ATOM 558 C C . PRO A 1 72 ? -18.720 4.069 15.650 1.00 93.12 72 PRO A C 1
ATOM 560 O O . PRO A 1 72 ? -18.921 3.156 16.459 1.00 93.12 72 PRO A O 1
ATOM 563 N N . PRO A 1 73 ? -18.474 3.820 14.354 1.00 94.00 73 PRO A N 1
ATOM 564 C CA . PRO A 1 73 ? -18.249 2.468 13.876 1.00 94.00 73 PRO A CA 1
ATOM 565 C C . PRO A 1 73 ? -16.933 1.927 14.437 1.00 94.00 73 PRO A C 1
ATOM 567 O O . PRO A 1 73 ? -16.045 2.685 14.839 1.00 94.00 73 PRO A O 1
ATOM 570 N N . ARG A 1 74 ? -16.776 0.598 14.406 1.00 93.12 74 ARG A N 1
ATOM 571 C CA . ARG A 1 74 ? -15.533 -0.055 14.838 1.00 93.12 74 ARG A CA 1
ATOM 572 C C . ARG A 1 74 ? -14.320 0.575 14.122 1.00 93.12 74 ARG A C 1
ATOM 574 O O . ARG A 1 74 ? -14.373 0.647 12.887 1.00 93.12 74 ARG A O 1
ATOM 581 N N . PRO A 1 75 ? -13.247 0.964 14.840 1.00 93.75 75 PRO A N 1
ATOM 582 C CA . PRO A 1 75 ? -12.074 1.614 14.259 1.00 93.75 75 PRO A CA 1
ATOM 583 C C . PRO A 1 75 ? -11.437 0.857 13.082 1.00 93.75 75 PRO A C 1
ATOM 585 O O . PRO A 1 75 ? -11.471 -0.378 13.052 1.00 93.75 75 PRO A O 1
ATOM 588 N N . PRO A 1 76 ? -10.833 1.568 12.109 1.00 93.44 76 PRO A N 1
ATOM 589 C CA . PRO A 1 76 ? -10.270 0.947 10.911 1.00 93.44 76 PRO A CA 1
ATOM 590 C C . PRO A 1 76 ? -9.035 0.082 11.178 1.00 93.44 76 PRO A C 1
ATOM 592 O O . PRO A 1 76 ? -8.856 -0.916 10.486 1.00 93.44 76 PRO A O 1
ATOM 595 N N . LEU A 1 77 ? -8.189 0.420 12.158 1.00 91.75 77 LEU A N 1
ATOM 596 C CA . LEU A 1 77 ? -6.908 -0.269 12.351 1.00 91.75 77 LEU A CA 1
ATOM 597 C C . LEU A 1 77 ? -7.090 -1.755 12.683 1.00 91.75 77 LEU A C 1
ATOM 599 O O . LEU A 1 77 ? -6.461 -2.600 12.051 1.00 91.75 77 LEU A O 1
ATOM 603 N N . ALA A 1 78 ? -8.002 -2.086 13.598 1.00 85.38 78 ALA A N 1
ATOM 604 C CA . ALA A 1 78 ? -8.309 -3.479 13.915 1.00 85.38 78 ALA A CA 1
ATOM 605 C C . ALA A 1 78 ? -8.822 -4.254 12.685 1.00 85.38 78 ALA A C 1
ATOM 607 O O . ALA A 1 78 ? -8.421 -5.393 12.461 1.00 85.38 78 ALA A O 1
ATOM 608 N N . ARG A 1 79 ? -9.646 -3.617 11.839 1.00 92.25 79 ARG A N 1
ATOM 609 C CA . ARG A 1 79 ? -10.146 -4.224 10.592 1.00 92.25 79 ARG A CA 1
ATOM 610 C C . ARG A 1 79 ? -9.020 -4.486 9.594 1.00 92.25 79 ARG A C 1
ATOM 612 O O . ARG A 1 79 ? -9.000 -5.540 8.970 1.00 92.25 79 ARG A O 1
ATOM 619 N N . LEU A 1 80 ? -8.091 -3.536 9.445 1.00 93.25 80 LEU A N 1
ATOM 620 C CA . LEU A 1 80 ? -6.918 -3.685 8.578 1.00 93.25 80 LEU A CA 1
ATOM 621 C C . LEU A 1 80 ? -6.057 -4.869 9.023 1.00 93.25 80 LEU A C 1
ATOM 623 O O . LEU A 1 80 ? -5.671 -5.685 8.192 1.00 93.25 80 LEU A O 1
ATOM 627 N N . LEU A 1 81 ? -5.784 -4.981 10.325 1.00 89.50 81 LEU A N 1
ATOM 628 C CA . LEU A 1 81 ? -4.970 -6.065 10.876 1.00 89.50 81 LEU A CA 1
ATOM 629 C C . LEU A 1 81 ? -5.623 -7.439 10.685 1.00 89.50 81 LEU A C 1
ATOM 631 O O . LEU A 1 81 ? -4.934 -8.388 10.318 1.00 89.50 81 LEU A O 1
ATOM 635 N N . GLU A 1 82 ? -6.939 -7.540 10.881 1.00 89.75 82 GLU A N 1
ATOM 636 C CA . GLU A 1 82 ? -7.695 -8.772 10.627 1.00 89.75 82 GLU A CA 1
ATOM 637 C C . GLU A 1 82 ? -7.700 -9.152 9.142 1.00 89.75 82 GLU A C 1
ATOM 639 O O . GLU A 1 82 ? -7.447 -10.306 8.796 1.00 89.75 82 GLU A O 1
ATOM 644 N N . ALA A 1 83 ? -7.946 -8.182 8.257 1.00 93.00 83 ALA A N 1
ATOM 645 C CA . ALA A 1 83 ? -8.044 -8.423 6.820 1.00 93.00 83 ALA A CA 1
ATOM 646 C C . ALA A 1 83 ? -6.684 -8.764 6.183 1.00 93.00 83 ALA A C 1
ATOM 648 O O . ALA A 1 83 ? -6.614 -9.616 5.296 1.00 93.00 83 ALA A O 1
ATOM 649 N N . ALA A 1 84 ? -5.583 -8.183 6.681 1.00 91.56 84 ALA A N 1
ATOM 650 C CA . ALA A 1 84 ? -4.244 -8.348 6.108 1.00 91.56 84 ALA A CA 1
ATOM 651 C C . ALA A 1 84 ? -3.789 -9.815 5.992 1.00 91.56 84 ALA A C 1
ATOM 653 O O . ALA A 1 84 ? -2.971 -10.137 5.128 1.00 91.56 84 ALA A O 1
ATOM 654 N N . GLY A 1 85 ? -4.318 -10.712 6.832 1.00 89.62 85 GLY A N 1
ATOM 655 C CA . GLY A 1 85 ? -4.026 -12.144 6.764 1.00 89.62 85 GLY A CA 1
ATOM 656 C C . GLY A 1 85 ? -4.402 -12.787 5.424 1.00 89.62 85 GLY A C 1
ATOM 657 O O . GLY A 1 85 ? -3.697 -13.690 4.970 1.00 89.62 85 GLY A O 1
ATOM 658 N N . GLU A 1 86 ? -5.447 -12.300 4.743 1.00 91.75 86 GLU A N 1
ATOM 659 C CA . GLU A 1 86 ? -5.880 -12.835 3.442 1.00 91.75 86 GLU A CA 1
ATOM 660 C C . GLU A 1 86 ? -4.801 -12.652 2.359 1.00 91.75 86 GLU A C 1
ATOM 662 O O . GLU A 1 86 ? -4.602 -13.541 1.532 1.00 91.75 86 GLU A O 1
ATOM 667 N N . LEU A 1 87 ? -4.024 -11.562 2.414 1.00 92.88 87 LEU A N 1
ATOM 668 C CA . LEU A 1 87 ? -2.926 -11.278 1.474 1.00 92.88 87 LEU A CA 1
ATOM 669 C C . LEU A 1 87 ? -1.735 -12.245 1.603 1.00 92.88 87 LEU A C 1
ATOM 671 O O . LEU A 1 87 ? -0.823 -12.223 0.777 1.00 92.88 87 LEU A O 1
ATOM 675 N N . SER A 1 88 ? -1.727 -13.113 2.619 1.00 91.69 88 SER A N 1
ATOM 676 C CA . SER A 1 88 ? -0.735 -14.191 2.731 1.00 91.69 88 SER A CA 1
ATOM 677 C C . SER A 1 88 ? -1.055 -15.386 1.820 1.00 91.69 88 SER A C 1
ATOM 679 O O . SER A 1 88 ? -0.214 -16.269 1.645 1.00 91.69 88 SER A O 1
ATOM 681 N N . GLN A 1 89 ? -2.257 -15.435 1.235 1.00 93.06 89 GLN A N 1
ATOM 682 C CA . GLN A 1 89 ? -2.675 -16.475 0.296 1.00 93.06 89 GLN A CA 1
ATOM 683 C C . GLN A 1 89 ? -2.260 -16.076 -1.124 1.00 93.06 89 GLN A C 1
ATOM 685 O O . GLN A 1 89 ? -2.786 -15.110 -1.667 1.00 93.06 89 GLN A O 1
ATOM 690 N N . ALA A 1 90 ? -1.341 -16.830 -1.738 1.00 93.00 90 ALA A N 1
ATOM 691 C CA . ALA A 1 90 ? -0.746 -16.478 -3.036 1.00 93.00 90 ALA A CA 1
ATOM 692 C C . ALA A 1 90 ? -1.798 -16.200 -4.127 1.00 93.00 90 ALA A C 1
ATOM 694 O O . ALA A 1 90 ? -1.827 -15.112 -4.684 1.00 93.00 90 ALA A O 1
ATOM 695 N N . GLN A 1 91 ? -2.745 -17.122 -4.332 1.00 93.62 91 GLN A N 1
ATOM 696 C CA . GLN A 1 91 ? -3.792 -16.972 -5.355 1.00 93.62 91 GLN A CA 1
ATOM 697 C C . GLN A 1 91 ? -4.651 -15.715 -5.159 1.00 93.62 91 GLN A C 1
ATOM 699 O O . GLN A 1 91 ? -5.082 -15.089 -6.124 1.00 93.62 91 GLN A O 1
ATOM 704 N N . TYR A 1 92 ? -4.919 -15.349 -3.905 1.00 94.69 92 TYR A N 1
ATOM 705 C CA . TYR A 1 92 ? -5.706 -14.164 -3.594 1.00 94.69 92 TYR A CA 1
ATOM 706 C C . TYR A 1 92 ? -4.893 -12.881 -3.783 1.00 94.69 92 TYR A C 1
ATOM 708 O O . TYR A 1 92 ? -5.395 -11.911 -4.348 1.00 94.69 92 TYR A O 1
ATOM 716 N N . LEU A 1 93 ? -3.624 -12.897 -3.369 1.00 95.88 93 LEU A N 1
ATOM 717 C CA . LEU A 1 93 ? -2.687 -11.805 -3.602 1.00 95.88 93 LEU A CA 1
ATOM 718 C C . LEU A 1 93 ? -2.542 -11.511 -5.101 1.00 95.88 93 LEU A C 1
ATOM 720 O O . LEU A 1 93 ? -2.674 -10.355 -5.500 1.00 95.88 93 LEU A O 1
ATOM 724 N N . ASP A 1 94 ? -2.356 -12.547 -5.920 1.00 94.25 94 ASP A N 1
ATOM 725 C CA . ASP A 1 94 ? -2.244 -12.416 -7.375 1.00 94.25 94 ASP A CA 1
ATOM 726 C C . ASP A 1 94 ? -3.546 -11.884 -7.993 1.00 94.25 94 ASP A C 1
ATOM 728 O O . ASP A 1 94 ? -3.516 -11.013 -8.860 1.00 94.25 94 ASP A O 1
ATOM 732 N N . ALA A 1 95 ? -4.713 -12.317 -7.501 1.00 95.06 95 ALA A N 1
ATOM 733 C CA . ALA A 1 95 ? -5.996 -11.778 -7.952 1.00 95.06 95 ALA A CA 1
ATOM 734 C C . ALA A 1 95 ? -6.142 -10.276 -7.639 1.00 95.06 95 ALA A C 1
ATOM 736 O O . ALA A 1 95 ? -6.611 -9.505 -8.481 1.00 95.06 95 ALA A O 1
ATOM 737 N N . CYS A 1 96 ? -5.726 -9.835 -6.449 1.00 96.56 96 CYS A N 1
ATOM 738 C CA . CYS A 1 96 ? -5.707 -8.419 -6.080 1.00 96.56 96 CYS A CA 1
ATOM 739 C C . CYS A 1 96 ? -4.694 -7.621 -6.918 1.00 96.56 96 CYS A C 1
ATOM 741 O O . CYS A 1 96 ? -5.024 -6.536 -7.399 1.00 96.56 96 CYS A O 1
ATOM 743 N N . ALA A 1 97 ? -3.498 -8.166 -7.145 1.00 95.81 97 ALA A N 1
ATOM 744 C CA . ALA A 1 97 ? -2.474 -7.568 -7.998 1.00 95.81 97 ALA A CA 1
ATOM 745 C C . ALA A 1 97 ? -2.972 -7.399 -9.443 1.00 95.81 97 ALA A C 1
ATOM 747 O O . ALA A 1 97 ? -2.844 -6.320 -10.024 1.00 95.81 97 ALA A O 1
ATOM 748 N N . GLN A 1 98 ? -3.636 -8.419 -9.992 1.00 95.38 98 GLN A N 1
ATOM 749 C CA . GLN A 1 98 ? -4.217 -8.376 -11.331 1.00 95.38 98 GLN A CA 1
ATOM 750 C C . GLN A 1 98 ? -5.344 -7.343 -11.438 1.00 95.38 98 GLN A C 1
ATOM 752 O O . GLN A 1 98 ? -5.405 -6.597 -12.416 1.00 95.38 98 GLN A O 1
ATOM 757 N N . LYS A 1 99 ? -6.222 -7.250 -10.431 1.00 95.88 99 LYS A N 1
ATOM 758 C CA . LYS A 1 99 ? -7.239 -6.186 -10.361 1.00 95.88 99 LYS A CA 1
ATOM 759 C C . LYS A 1 99 ? -6.601 -4.795 -10.373 1.00 95.88 99 LYS A C 1
ATOM 761 O O . LYS A 1 99 ? -7.102 -3.902 -11.052 1.00 95.88 99 LYS A O 1
ATOM 766 N N . ALA A 1 100 ? -5.507 -4.612 -9.636 1.00 94.94 100 ALA A N 1
ATOM 767 C CA . ALA A 1 100 ? -4.798 -3.339 -9.587 1.00 94.94 100 ALA A CA 1
ATOM 768 C C . ALA A 1 100 ? -4.120 -3.010 -10.927 1.00 94.94 100 ALA A C 1
ATOM 770 O O . ALA A 1 100 ? -4.163 -1.862 -11.365 1.00 94.94 100 ALA A O 1
ATOM 771 N N . TRP A 1 101 ? -3.556 -4.016 -11.601 1.00 94.69 101 TRP A N 1
ATOM 772 C CA . TRP A 1 101 ? -2.946 -3.887 -12.925 1.00 94.69 101 TRP A CA 1
ATOM 773 C C . TRP A 1 101 ? -3.932 -3.381 -13.981 1.00 94.69 101 TRP A C 1
ATOM 775 O O . TRP A 1 101 ? -3.627 -2.444 -14.714 1.00 94.69 101 TRP A O 1
ATOM 785 N N . VAL A 1 102 ? -5.126 -3.978 -14.049 1.00 95.00 102 VAL A N 1
ATOM 786 C CA . VAL A 1 102 ? -6.143 -3.609 -15.052 1.00 95.00 102 VAL A CA 1
ATOM 787 C C . VAL A 1 102 ? -6.906 -2.330 -14.698 1.00 95.00 102 VAL A C 1
ATOM 789 O O . VAL A 1 102 ? -7.749 -1.886 -15.480 1.00 95.00 102 VAL A O 1
ATOM 792 N N . ARG A 1 103 ? -6.650 -1.738 -13.523 1.00 93.56 103 ARG A N 1
ATOM 793 C CA . ARG A 1 103 ? -7.312 -0.505 -13.097 1.00 93.56 103 ARG A CA 1
ATOM 794 C C . ARG A 1 103 ? -6.939 0.630 -14.063 1.00 93.56 103 ARG A C 1
ATOM 796 O O . ARG A 1 103 ? -5.750 0.847 -14.313 1.00 93.56 103 ARG A O 1
ATOM 803 N N . PRO A 1 104 ? -7.926 1.366 -14.604 1.00 92.75 104 PRO A N 1
ATOM 804 C CA . PRO A 1 104 ? -7.650 2.466 -15.515 1.00 92.75 104 PRO A CA 1
ATOM 805 C C . PRO A 1 104 ? -6.868 3.577 -14.812 1.00 92.75 104 PRO A C 1
ATOM 807 O O . PRO A 1 104 ? -6.987 3.775 -13.602 1.00 92.75 104 PRO A O 1
ATOM 810 N N . ASP A 1 105 ? -6.088 4.312 -15.600 1.00 92.56 105 ASP A N 1
ATOM 811 C CA . ASP A 1 105 ? -5.387 5.504 -15.136 1.00 92.56 105 ASP A CA 1
ATOM 812 C C . ASP A 1 105 ? -6.387 6.584 -14.708 1.00 92.56 105 ASP A C 1
ATOM 814 O O . ASP A 1 105 ? -7.308 6.932 -15.452 1.00 92.56 105 ASP A O 1
ATOM 818 N N . ASP A 1 106 ? -6.186 7.122 -13.509 1.00 92.00 106 ASP A N 1
ATOM 819 C CA . ASP A 1 106 ? -6.882 8.313 -13.049 1.00 92.00 106 ASP A CA 1
ATOM 820 C C . ASP A 1 106 ? -6.019 9.528 -13.386 1.00 92.00 106 ASP A C 1
ATOM 822 O O . ASP A 1 106 ? -5.051 9.838 -12.693 1.00 92.00 106 ASP A O 1
ATOM 826 N N . GLY A 1 107 ? -6.374 10.239 -14.456 1.00 86.81 107 GLY A N 1
ATOM 827 C CA . GLY A 1 107 ? -5.648 11.433 -14.897 1.00 86.81 107 GLY A CA 1
ATOM 828 C C . GLY A 1 107 ? -5.649 12.591 -13.889 1.00 86.81 107 GLY A C 1
ATOM 829 O O . GLY A 1 107 ? -4.956 13.580 -14.116 1.00 86.81 107 GLY A O 1
ATOM 830 N N . LYS A 1 108 ? -6.416 12.491 -12.793 1.00 89.62 108 LYS A N 1
ATOM 831 C CA . LYS A 1 108 ? -6.399 13.444 -11.673 1.00 89.62 108 LYS A CA 1
ATOM 832 C C . LYS A 1 108 ? -5.512 12.990 -10.509 1.00 89.62 108 LYS A C 1
ATOM 834 O O . LYS A 1 108 ? -5.298 13.762 -9.580 1.00 89.62 108 LYS A O 1
ATOM 839 N N . SER A 1 109 ? -4.999 11.761 -10.550 1.00 89.69 109 SER A N 1
ATOM 840 C CA . SER A 1 109 ? -4.074 11.221 -9.556 1.00 89.69 109 SER A CA 1
ATOM 841 C C . SER A 1 109 ? -2.659 11.746 -9.787 1.00 89.69 109 SER A C 1
ATOM 843 O O . SER A 1 109 ? -2.146 11.714 -10.909 1.00 89.69 109 SER A O 1
ATOM 845 N N . THR A 1 110 ? -1.994 12.142 -8.700 1.00 90.25 110 THR A N 1
ATOM 846 C CA . THR A 1 110 ? -0.555 12.460 -8.667 1.00 90.25 110 THR A CA 1
ATOM 847 C C . THR A 1 110 ? 0.327 11.248 -8.973 1.00 90.25 110 THR A C 1
ATOM 849 O O . THR A 1 110 ? 1.485 11.408 -9.342 1.00 90.25 110 THR A O 1
ATOM 852 N N . HIS A 1 111 ? -0.221 10.039 -8.869 1.00 91.62 111 HIS A N 1
ATOM 853 C CA . HIS A 1 111 ? 0.462 8.786 -9.177 1.00 91.62 111 HIS A CA 1
ATOM 854 C C . HIS A 1 111 ? 0.015 8.254 -10.550 1.00 91.62 111 HIS A C 1
ATOM 856 O O . HIS A 1 111 ? -1.196 8.246 -10.811 1.00 91.62 111 HIS A O 1
ATOM 862 N N . PRO A 1 112 ? 0.936 7.791 -11.422 1.00 95.19 112 PRO A N 1
ATOM 863 C CA . PRO A 1 112 ? 0.597 7.018 -12.613 1.00 95.19 112 PRO A CA 1
ATOM 864 C C . PRO A 1 112 ? -0.128 5.719 -12.247 1.00 95.19 112 PRO A C 1
ATOM 866 O O . PRO A 1 112 ? -0.048 5.245 -11.111 1.00 95.19 112 PRO A O 1
ATOM 869 N N . SER A 1 113 ? -0.791 5.095 -13.221 1.00 96.00 113 SER A N 1
ATOM 870 C CA . SER A 1 113 ? -1.391 3.779 -12.996 1.00 96.00 113 SER A CA 1
ATOM 871 C C . SER A 1 113 ? -0.330 2.723 -12.668 1.00 96.00 113 SER A C 1
ATOM 873 O O . SER A 1 113 ? 0.820 2.807 -13.113 1.00 96.00 113 SER A O 1
ATOM 875 N N . TRP A 1 114 ? -0.724 1.674 -11.941 1.00 95.50 114 TRP A N 1
ATOM 876 C CA . TRP A 1 114 ? 0.169 0.554 -11.626 1.00 95.50 114 TRP A CA 1
ATOM 877 C C . TRP A 1 114 ? 0.784 -0.064 -12.889 1.00 95.50 114 TRP A C 1
ATOM 879 O O . TRP A 1 114 ? 1.985 -0.329 -12.917 1.00 95.50 114 TRP A O 1
ATOM 889 N N . ALA A 1 115 ? -0.004 -0.200 -13.961 1.00 95.88 115 ALA A N 1
ATOM 890 C CA . ALA A 1 115 ? 0.476 -0.675 -15.256 1.00 95.88 115 ALA A CA 1
ATOM 891 C C . ALA A 1 115 ? 1.541 0.248 -15.873 1.00 95.88 115 ALA A C 1
ATOM 893 O O . ALA A 1 115 ? 2.547 -0.237 -16.381 1.00 95.88 115 ALA A O 1
ATOM 894 N N . GLN A 1 116 ? 1.372 1.575 -15.800 1.00 97.19 116 GLN A N 1
ATOM 895 C CA . GLN A 1 116 ? 2.374 2.528 -16.302 1.00 97.19 116 GLN A CA 1
ATOM 896 C C . GLN A 1 116 ? 3.697 2.419 -15.531 1.00 97.19 116 GLN A C 1
ATOM 898 O O . GLN A 1 116 ? 4.768 2.430 -16.140 1.00 97.19 116 GLN A O 1
ATOM 903 N N . ARG A 1 117 ? 3.626 2.283 -14.204 1.00 97.31 117 ARG A N 1
ATOM 904 C CA . ARG A 1 117 ? 4.801 2.142 -13.330 1.00 97.31 117 ARG A CA 1
ATOM 905 C C . ARG A 1 117 ? 5.552 0.832 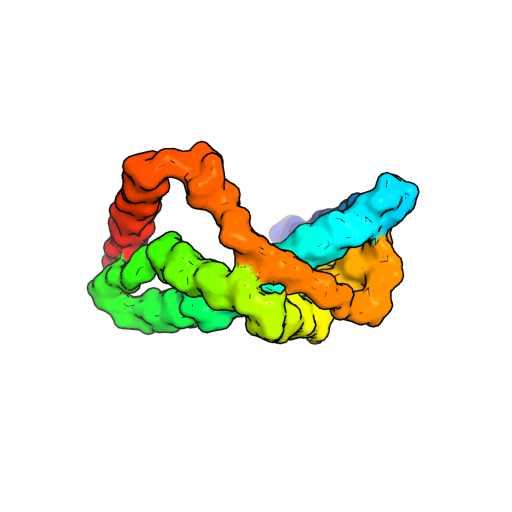-13.559 1.00 97.31 117 ARG A C 1
ATOM 907 O O . ARG A 1 117 ? 6.771 0.816 -13.691 1.00 97.31 117 ARG A O 1
ATOM 914 N N . LEU A 1 118 ? 4.832 -0.275 -13.694 1.00 96.75 118 LEU A N 1
ATOM 915 C CA . LEU A 1 118 ? 5.433 -1.574 -13.999 1.00 96.75 118 LEU A CA 1
ATOM 916 C C . LEU A 1 118 ? 5.968 -1.653 -15.437 1.00 96.75 118 LEU A C 1
ATOM 918 O O . LEU A 1 118 ? 7.034 -2.225 -15.659 1.00 96.75 118 LEU A O 1
ATOM 922 N N . ALA A 1 119 ? 5.316 -1.004 -16.404 1.00 97.25 119 ALA A N 1
ATOM 923 C CA . ALA A 1 119 ? 5.863 -0.849 -17.751 1.00 97.25 119 ALA A CA 1
ATOM 924 C C . ALA A 1 119 ? 7.171 -0.042 -17.748 1.00 97.25 119 ALA A C 1
ATOM 926 O O . ALA A 1 119 ? 8.103 -0.367 -18.483 1.00 97.25 119 ALA A O 1
ATOM 927 N N . ALA A 1 120 ? 7.287 0.970 -16.882 1.00 97.62 120 ALA A N 1
ATOM 928 C CA . ALA A 1 120 ? 8.534 1.704 -16.669 1.00 97.62 120 ALA A CA 1
ATOM 929 C C . ALA A 1 120 ? 9.658 0.824 -16.084 1.00 97.62 120 ALA A C 1
ATOM 931 O O . ALA A 1 120 ? 10.831 1.112 -16.322 1.00 97.62 120 ALA A O 1
ATOM 932 N N . LEU A 1 121 ? 9.298 -0.267 -15.399 1.00 97.56 121 LEU A N 1
ATOM 933 C CA . LEU A 1 121 ? 10.216 -1.307 -14.927 1.00 97.56 121 LEU A CA 1
ATOM 934 C C . LEU A 1 121 ? 10.525 -2.391 -15.976 1.00 97.56 121 LEU A C 1
ATOM 936 O O . LEU A 1 121 ? 11.375 -3.243 -15.728 1.00 97.56 121 LEU A O 1
ATOM 940 N N . GLY A 1 122 ? 9.871 -2.357 -17.143 1.00 97.00 122 GLY A N 1
ATOM 941 C CA . GLY A 1 122 ? 10.067 -3.314 -18.238 1.00 97.00 122 GLY A CA 1
ATOM 942 C C . GLY A 1 122 ? 9.051 -4.460 -18.297 1.00 97.00 122 GLY A C 1
ATOM 943 O O . GLY A 1 122 ? 9.229 -5.376 -19.096 1.00 97.00 122 GLY A O 1
ATOM 944 N N . TYR A 1 123 ? 7.987 -4.421 -17.491 1.00 96.62 123 TYR A N 1
ATOM 945 C CA . TYR A 1 123 ? 6.957 -5.462 -17.469 1.00 96.62 123 TYR A CA 1
ATOM 946 C C . TYR A 1 123 ? 5.810 -5.146 -18.434 1.00 96.62 123 TYR A C 1
ATOM 948 O O . TYR A 1 123 ? 5.263 -4.045 -18.432 1.00 96.62 123 TYR A O 1
ATOM 956 N N . VAL A 1 124 ? 5.422 -6.131 -19.245 1.00 94.25 124 VAL A N 1
ATOM 957 C CA . VAL A 1 124 ? 4.282 -6.037 -20.183 1.00 94.25 124 VAL A CA 1
ATOM 958 C C . VAL A 1 124 ? 2.999 -6.668 -19.632 1.00 94.25 124 VAL A C 1
ATOM 960 O O . VAL A 1 124 ? 1.913 -6.422 -20.149 1.00 94.25 124 VAL A O 1
ATOM 963 N N . GLU A 1 125 ? 3.132 -7.446 -18.563 1.00 91.38 125 GLU A N 1
ATOM 964 C CA . GLU A 1 125 ? 2.066 -8.096 -17.807 1.00 91.38 125 GLU A CA 1
ATOM 965 C C . GLU A 1 125 ? 2.423 -8.077 -16.316 1.00 91.38 125 GLU A C 1
ATOM 967 O O . GLU A 1 125 ? 3.583 -7.848 -15.960 1.00 91.38 125 GLU A O 1
ATOM 972 N N . ALA A 1 126 ? 1.440 -8.287 -15.440 1.00 88.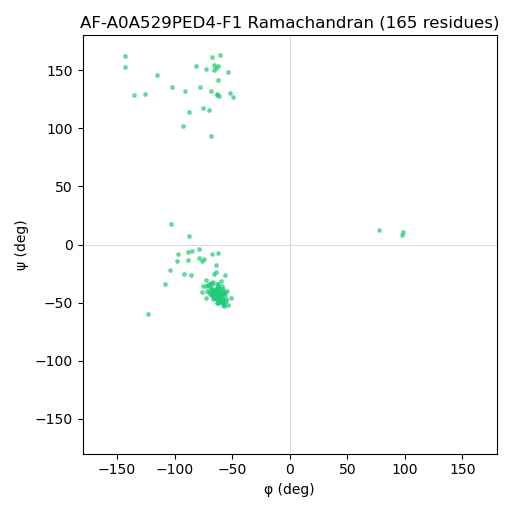31 126 ALA A N 1
ATOM 973 C CA . ALA A 1 126 ? 1.689 -8.354 -14.006 1.00 88.31 126 ALA A CA 1
ATOM 974 C C . ALA A 1 126 ? 2.466 -9.644 -13.671 1.00 88.31 126 ALA A C 1
ATOM 976 O O . ALA A 1 126 ? 1.923 -10.730 -13.879 1.00 88.31 126 ALA A O 1
ATOM 977 N N . PRO A 1 127 ? 3.712 -9.567 -13.162 1.00 91.31 127 PRO A N 1
ATOM 978 C CA . PRO A 1 127 ? 4.409 -10.755 -12.687 1.00 91.31 127 PRO A CA 1
ATOM 979 C C . PRO A 1 127 ? 3.717 -11.344 -11.452 1.00 91.31 127 PRO A C 1
ATOM 981 O O . PRO A 1 127 ? 3.156 -10.614 -10.632 1.00 91.31 127 PRO A O 1
ATOM 984 N N . GLU A 1 128 ? 3.819 -12.662 -11.289 1.00 89.94 128 GLU A N 1
ATOM 985 C CA . GLU A 1 128 ? 3.418 -13.343 -10.055 1.00 89.94 128 GLU A CA 1
ATOM 986 C C . GLU A 1 128 ? 4.268 -12.858 -8.874 1.00 89.94 128 GLU A C 1
ATOM 988 O O . GLU A 1 128 ? 5.481 -12.651 -9.004 1.00 89.94 128 GLU A O 1
ATOM 993 N N . ILE A 1 129 ? 3.651 -12.697 -7.699 1.00 90.81 129 ILE A N 1
ATOM 994 C CA . ILE A 1 129 ? 4.360 -12.215 -6.510 1.00 90.81 129 ILE A CA 1
ATOM 995 C C . ILE A 1 129 ? 4.217 -13.148 -5.314 1.00 90.81 129 ILE A 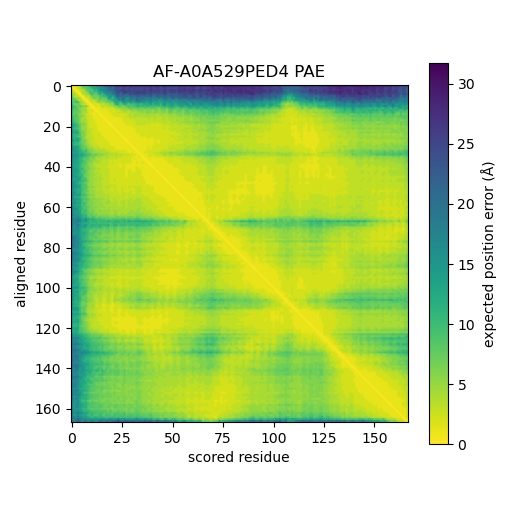C 1
ATOM 997 O O . ILE A 1 129 ? 3.136 -13.502 -4.856 1.00 90.81 129 ILE A O 1
ATOM 1001 N N . ALA A 1 130 ? 5.359 -13.492 -4.716 1.00 90.88 130 ALA A N 1
ATOM 1002 C CA . ALA A 1 130 ? 5.371 -14.295 -3.503 1.00 90.88 130 ALA A CA 1
ATOM 1003 C C . ALA A 1 130 ? 4.793 -13.510 -2.303 1.00 90.88 130 ALA A C 1
ATOM 1005 O O . ALA A 1 130 ? 5.256 -12.387 -2.031 1.00 90.88 130 ALA A O 1
ATOM 1006 N N . PRO A 1 131 ? 3.875 -14.110 -1.518 1.00 91.25 131 PRO A N 1
ATOM 1007 C CA . PRO A 1 131 ? 3.254 -13.451 -0.376 1.00 91.25 131 PRO A CA 1
ATOM 1008 C C . PRO A 1 131 ? 4.249 -13.142 0.745 1.00 91.25 131 PRO A C 1
ATOM 1010 O O . PRO A 1 131 ? 5.278 -13.805 0.920 1.00 91.25 131 PRO A O 1
ATOM 1013 N N . ILE A 1 132 ? 3.922 -12.127 1.546 1.00 87.12 132 ILE A N 1
ATOM 1014 C CA . ILE A 1 132 ? 4.680 -11.785 2.753 1.00 87.12 132 ILE A CA 1
ATOM 1015 C C . ILE A 1 132 ? 4.341 -12.804 3.844 1.00 87.12 132 ILE A C 1
ATOM 1017 O O . ILE A 1 132 ? 3.208 -12.879 4.299 1.00 87.12 132 ILE A O 1
ATOM 1021 N N . ARG A 1 133 ? 5.337 -13.575 4.297 1.00 84.25 133 ARG A N 1
ATOM 1022 C CA . ARG A 1 133 ? 5.143 -14.598 5.345 1.00 84.25 133 ARG A CA 1
ATOM 1023 C C . ARG A 1 133 ? 5.244 -14.066 6.773 1.00 84.25 133 ARG A C 1
ATOM 1025 O O . ARG A 1 133 ? 4.719 -14.681 7.693 1.00 84.25 133 ARG A O 1
ATOM 1032 N N . ARG A 1 134 ? 5.988 -12.979 6.977 1.00 86.06 134 ARG A N 1
ATOM 1033 C CA . ARG A 1 134 ? 6.184 -12.331 8.280 1.00 86.06 134 ARG A CA 1
ATOM 1034 C C . ARG A 1 134 ? 6.041 -10.836 8.102 1.00 86.06 134 ARG A C 1
ATOM 1036 O O . ARG A 1 134 ? 6.672 -10.265 7.215 1.00 86.06 134 ARG A O 1
ATOM 1043 N N . THR A 1 135 ? 5.213 -10.216 8.928 1.00 86.44 135 THR A N 1
ATOM 1044 C CA . THR A 1 135 ? 4.982 -8.779 8.842 1.00 86.44 135 THR A CA 1
ATOM 1045 C C . THR A 1 135 ? 6.111 -8.029 9.545 1.00 86.44 135 THR A C 1
ATOM 1047 O O . THR A 1 135 ? 6.755 -8.542 10.467 1.00 86.44 135 THR A O 1
ATOM 1050 N N . ALA A 1 136 ? 6.354 -6.787 9.124 1.00 88.50 136 ALA A N 1
ATOM 1051 C CA . ALA A 1 136 ? 7.231 -5.887 9.869 1.00 88.50 136 ALA A CA 1
ATOM 1052 C C . ALA A 1 136 ? 6.706 -5.694 11.301 1.00 88.50 136 ALA A C 1
ATOM 1054 O O . ALA A 1 136 ? 7.485 -5.726 12.247 1.00 88.50 136 ALA A O 1
ATOM 1055 N N . LEU A 1 137 ? 5.379 -5.615 11.460 1.00 88.75 137 LEU A N 1
ATOM 1056 C CA . LEU A 1 137 ? 4.709 -5.516 12.754 1.00 88.75 137 LEU A CA 1
ATOM 1057 C C . LEU A 1 137 ? 5.093 -6.666 13.698 1.00 88.75 137 LEU A C 1
ATOM 1059 O O . LEU A 1 137 ? 5.503 -6.407 14.823 1.00 88.75 137 LEU A O 1
ATOM 1063 N N . SER A 1 138 ? 5.040 -7.919 13.229 1.00 86.88 138 SER A N 1
ATOM 1064 C CA . SER A 1 138 ? 5.371 -9.097 14.045 1.00 86.88 138 SER A CA 1
ATOM 1065 C C . SER A 1 138 ? 6.868 -9.288 14.294 1.00 86.88 138 SER A C 1
ATOM 1067 O O . SER A 1 138 ? 7.248 -10.160 15.069 1.00 86.88 138 SER A O 1
ATOM 1069 N N . THR A 1 139 ? 7.723 -8.564 13.569 1.00 91.06 139 THR A N 1
ATOM 1070 C CA . THR A 1 139 ? 9.181 -8.770 13.589 1.00 91.06 139 THR A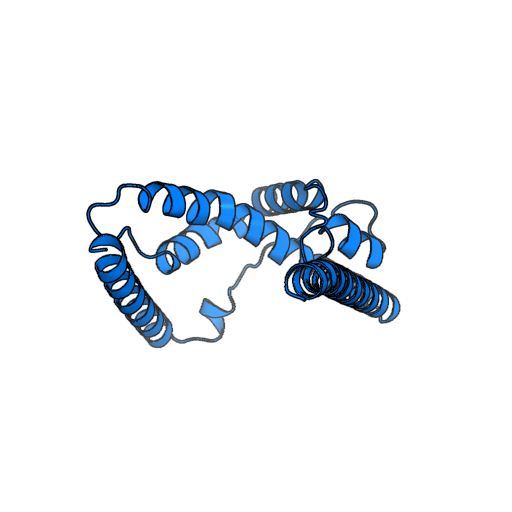 CA 1
ATOM 1071 C C . THR A 1 139 ? 9.911 -7.648 14.318 1.00 91.06 139 THR A C 1
ATOM 1073 O O . THR A 1 139 ? 10.938 -7.894 14.942 1.00 91.06 139 THR A O 1
ATOM 1076 N N . LEU A 1 140 ? 9.406 -6.417 14.220 1.00 94.25 140 LEU A N 1
ATOM 1077 C CA . LEU A 1 140 ? 10.092 -5.217 14.698 1.00 94.25 140 LEU A CA 1
ATOM 1078 C C . LEU A 1 140 ? 9.522 -4.677 16.010 1.00 94.25 140 LEU A C 1
ATOM 1080 O O . LEU A 1 140 ? 10.229 -3.948 16.701 1.00 94.25 140 LEU A O 1
ATOM 1084 N N . LEU A 1 141 ? 8.270 -5.000 16.352 1.00 92.94 141 LEU A N 1
ATOM 1085 C CA . LEU A 1 141 ? 7.604 -4.480 17.548 1.00 92.94 141 LEU A CA 1
ATOM 1086 C C . LEU A 1 141 ? 7.300 -5.596 18.549 1.00 92.94 141 LEU A C 1
ATOM 1088 O O . LEU A 1 141 ? 6.983 -6.723 18.168 1.00 92.94 141 LEU A O 1
ATOM 1092 N N . SER A 1 142 ? 7.371 -5.265 19.842 1.00 94.50 142 SER A N 1
ATOM 1093 C CA . SER A 1 142 ? 6.895 -6.163 20.895 1.00 94.50 142 SER A CA 1
ATOM 1094 C C . SER A 1 142 ? 5.360 -6.212 20.912 1.00 94.50 142 SER A C 1
ATOM 1096 O O . SER A 1 142 ? 4.730 -5.202 20.582 1.00 94.50 142 SER A O 1
ATOM 1098 N N . PRO A 1 143 ? 4.747 -7.335 21.334 1.00 91.81 143 PRO A N 1
ATOM 1099 C CA . PRO A 1 143 ? 3.292 -7.441 21.472 1.00 91.81 143 PRO A CA 1
ATOM 1100 C C . PRO A 1 143 ? 2.684 -6.294 22.289 1.00 91.81 143 PRO A C 1
ATOM 1102 O O . PRO A 1 143 ? 1.764 -5.638 21.813 1.00 91.81 143 PRO A O 1
ATOM 1105 N N . ASP A 1 144 ? 3.283 -5.955 23.434 1.00 95.19 144 ASP A N 1
ATOM 1106 C CA . ASP A 1 144 ? 2.830 -4.851 24.290 1.00 95.19 144 ASP A CA 1
ATOM 1107 C C . ASP A 1 144 ? 2.837 -3.501 23.560 1.00 95.19 144 ASP A C 1
ATOM 1109 O O . ASP A 1 144 ? 1.920 -2.695 23.708 1.00 95.19 144 ASP A O 1
ATOM 1113 N N . THR A 1 145 ? 3.863 -3.245 22.738 1.00 93.81 145 THR A N 1
ATOM 1114 C CA . THR A 1 145 ? 3.932 -2.014 21.937 1.00 93.81 145 THR A CA 1
ATOM 1115 C C . THR A 1 145 ? 2.819 -1.997 20.898 1.00 93.81 145 THR A C 1
ATOM 1117 O O . THR A 1 145 ? 2.181 -0.966 20.699 1.00 93.81 145 THR A O 1
ATOM 1120 N N . VAL A 1 146 ? 2.562 -3.130 20.243 1.00 91.00 146 VAL A N 1
ATOM 1121 C CA . VAL A 1 146 ? 1.478 -3.253 19.262 1.00 91.00 146 VAL A CA 1
ATOM 1122 C C . VAL A 1 146 ? 0.125 -2.984 19.923 1.00 91.00 146 VAL A C 1
ATOM 1124 O O . VAL A 1 146 ? -0.627 -2.147 19.427 1.00 91.00 146 VAL A O 1
ATOM 1127 N N . GLU A 1 147 ? -0.160 -3.614 21.062 1.00 92.38 147 GLU A N 1
ATOM 1128 C CA . GLU A 1 147 ? -1.410 -3.417 21.807 1.00 92.38 147 GLU A CA 1
ATOM 1129 C C . GLU A 1 147 ? -1.603 -1.958 22.238 1.00 92.38 147 GLU A C 1
ATOM 1131 O O . GLU A 1 147 ? -2.677 -1.389 22.033 1.00 92.38 147 GLU A O 1
ATOM 1136 N N . GLN A 1 148 ? -0.554 -1.317 22.762 1.00 94.38 148 GLN A N 1
ATOM 1137 C CA . GLN A 1 148 ? -0.602 0.092 23.159 1.00 94.38 148 GLN A CA 1
ATOM 1138 C C . GLN A 1 148 ? -0.892 1.023 21.977 1.00 94.38 148 GLN A C 1
ATOM 1140 O O . GLN A 1 148 ? -1.715 1.932 22.098 1.00 94.38 148 GLN A O 1
ATOM 1145 N N . GLN A 1 149 ? -0.240 0.807 20.830 1.00 91.94 149 GLN A N 1
ATOM 1146 C CA . GLN A 1 149 ? -0.456 1.635 19.639 1.00 91.94 149 GLN A CA 1
ATOM 1147 C C . GLN A 1 149 ? -1.860 1.437 19.057 1.00 91.94 149 GLN A C 1
ATOM 1149 O O . GLN A 1 149 ? -2.490 2.417 18.655 1.00 91.94 149 GLN A O 1
ATOM 1154 N N . ILE A 1 150 ? -2.379 0.203 19.063 1.00 92.44 150 ILE A N 1
ATOM 1155 C CA . ILE A 1 150 ? -3.756 -0.084 18.638 1.00 92.44 150 ILE A CA 1
ATOM 1156 C C . ILE A 1 150 ? -4.751 0.627 19.559 1.00 92.44 150 ILE A C 1
ATOM 1158 O O . ILE A 1 150 ? -5.597 1.373 19.072 1.00 92.44 150 ILE A O 1
ATOM 1162 N N . ALA A 1 151 ? -4.614 0.479 20.879 1.00 94.00 151 ALA A N 1
ATOM 1163 C CA . ALA A 1 151 ? -5.514 1.117 21.840 1.00 94.00 151 ALA A CA 1
ATOM 1164 C C . ALA A 1 151 ? -5.496 2.653 21.730 1.00 94.00 151 ALA A C 1
ATOM 1166 O O . ALA A 1 151 ? -6.547 3.298 21.772 1.00 94.00 151 ALA A O 1
ATOM 1167 N N . ALA A 1 152 ? -4.312 3.248 21.548 1.00 94.94 152 ALA A N 1
ATOM 1168 C CA . ALA A 1 152 ? -4.166 4.690 21.368 1.00 94.94 152 ALA A CA 1
ATOM 1169 C C . ALA A 1 152 ? -4.831 5.184 20.072 1.00 94.94 152 ALA A C 1
ATOM 1171 O O . ALA A 1 152 ? -5.508 6.217 20.078 1.00 94.94 152 ALA A O 1
ATOM 1172 N N . PHE A 1 153 ? -4.661 4.449 18.968 1.00 95.31 153 PHE A N 1
ATOM 1173 C CA . PHE A 1 153 ? -5.329 4.751 17.705 1.00 95.31 153 PHE A CA 1
ATOM 1174 C C . PHE A 1 153 ? -6.851 4.652 17.846 1.00 95.31 153 PHE A C 1
ATOM 1176 O O . PHE A 1 153 ? -7.562 5.590 17.487 1.00 95.31 153 PHE A O 1
ATOM 1183 N N . ASP A 1 154 ? -7.345 3.550 18.410 1.00 94.44 154 ASP A N 1
ATOM 1184 C CA . ASP A 1 154 ? -8.773 3.261 18.537 1.00 94.44 154 ASP A CA 1
ATOM 1185 C C . ASP A 1 154 ? -9.484 4.294 19.416 1.00 94.44 154 ASP A C 1
ATOM 1187 O O . ASP A 1 154 ? -10.565 4.772 19.060 1.00 94.44 154 ASP A O 1
ATOM 1191 N N . SER A 1 155 ? -8.858 4.704 20.523 1.00 95.38 155 SER A N 1
ATOM 1192 C CA . SER A 1 155 ? -9.383 5.760 21.393 1.00 95.38 155 SER A CA 1
ATOM 1193 C C . SER A 1 155 ? -9.472 7.103 20.662 1.00 95.38 155 SER A C 1
ATOM 1195 O O . SER A 1 155 ? -10.521 7.751 20.695 1.00 95.38 155 SER A O 1
ATOM 1197 N N . ARG A 1 156 ? -8.414 7.500 19.938 1.00 96.44 156 ARG A N 1
ATOM 1198 C CA . ARG A 1 156 ? -8.408 8.753 19.166 1.00 96.44 156 ARG A CA 1
ATOM 1199 C C . ARG A 1 156 ? -9.455 8.739 18.056 1.00 96.44 156 ARG A C 1
ATOM 1201 O O . ARG A 1 156 ? -10.171 9.723 17.895 1.00 96.44 156 ARG A O 1
ATOM 1208 N N . TRP A 1 157 ? -9.538 7.646 17.301 1.00 95.25 157 TRP A N 1
ATOM 1209 C CA . TRP A 1 157 ? -10.517 7.492 16.230 1.00 95.25 157 TRP A CA 1
ATOM 1210 C C . TRP A 1 157 ? -11.946 7.577 16.764 1.00 95.25 157 TRP A C 1
ATOM 1212 O O . TRP A 1 157 ? -12.762 8.317 16.223 1.00 95.25 157 TRP A O 1
ATOM 1222 N N . THR A 1 158 ? -12.235 6.851 17.846 1.00 94.62 158 THR A N 1
ATOM 1223 C CA . THR A 1 158 ? -13.570 6.831 18.453 1.00 94.62 158 THR A CA 1
ATOM 1224 C C . THR A 1 158 ? -13.979 8.232 18.892 1.00 94.62 158 THR A C 1
ATOM 1226 O O . THR A 1 158 ? -15.035 8.689 18.470 1.00 94.62 158 THR A O 1
ATOM 1229 N N . GLY A 1 159 ? -13.119 8.956 19.619 1.00 94.75 159 GLY A N 1
ATOM 1230 C CA . GLY A 1 159 ? -13.415 10.332 20.037 1.00 94.75 159 GLY A CA 1
ATOM 1231 C C . GLY A 1 159 ? -13.650 11.283 18.857 1.00 94.75 159 GLY A C 1
ATOM 1232 O O . GLY A 1 159 ? -14.625 12.027 18.846 1.00 94.75 159 GLY A O 1
ATOM 1233 N N . GLN A 1 160 ? -12.826 11.204 17.804 1.00 94.69 160 GLN A N 1
ATOM 1234 C CA . GLN A 1 160 ? -13.025 12.012 16.592 1.00 94.69 160 GLN A CA 1
ATOM 1235 C C . GLN A 1 160 ? -14.346 11.702 15.881 1.00 94.69 160 GLN A C 1
ATOM 1237 O O . GLN A 1 160 ? -14.986 12.603 15.341 1.00 94.69 160 GLN A O 1
ATOM 1242 N N . MET A 1 161 ? -14.756 10.434 15.866 1.00 94.31 161 MET A N 1
ATOM 1243 C CA . MET A 1 161 ? -16.022 10.026 15.270 1.00 94.31 161 MET A CA 1
ATOM 1244 C C . MET A 1 161 ? -17.222 10.440 16.120 1.00 94.31 161 MET A C 1
ATOM 1246 O O . MET A 1 161 ? -18.240 10.816 15.551 1.00 94.31 161 MET A O 1
ATOM 1250 N N . GLU A 1 162 ? -17.124 10.419 17.451 1.00 94.56 162 GLU A N 1
ATOM 1251 C CA . GLU A 1 162 ? -18.171 10.968 18.326 1.00 94.56 162 GLU A CA 1
ATOM 1252 C C . GLU A 1 162 ? -18.382 12.455 18.042 1.00 94.56 162 GLU A C 1
ATOM 1254 O O . GLU A 1 162 ? -19.512 12.872 17.792 1.00 94.56 162 GLU A O 1
ATOM 1259 N N . ASP A 1 163 ? -17.292 13.224 17.974 1.00 92.69 163 ASP A N 1
ATOM 1260 C CA . ASP A 1 163 ? -17.333 14.649 17.637 1.00 92.69 163 ASP A CA 1
ATOM 1261 C C . ASP A 1 163 ? -17.903 14.900 16.234 1.00 92.69 163 ASP A C 1
ATOM 1263 O O . ASP A 1 163 ? -18.623 15.874 16.018 1.00 92.69 163 ASP A O 1
ATOM 1267 N N . TYR A 1 164 ? -17.567 14.048 15.260 1.00 91.75 164 TYR A N 1
ATOM 1268 C CA . TYR A 1 164 ? -18.071 14.150 13.891 1.00 91.75 164 TYR A CA 1
ATOM 1269 C C . TYR A 1 164 ? -19.576 13.874 13.805 1.00 91.75 164 TYR A C 1
ATOM 1271 O O . TYR A 1 164 ? -20.277 14.589 13.099 1.00 91.75 164 TYR A O 1
ATOM 1279 N N . LEU A 1 165 ? -20.074 12.866 14.528 1.00 91.12 165 LEU A N 1
ATOM 1280 C CA . LEU A 1 165 ? -21.482 12.454 14.492 1.00 91.12 165 LEU A CA 1
ATOM 1281 C C . LEU A 1 165 ? -22.419 13.386 15.279 1.00 91.12 165 LEU A C 1
ATOM 1283 O O . LEU A 1 165 ? -23.634 13.299 15.121 1.00 91.12 165 LEU A O 1
ATOM 1287 N N . GLN A 1 166 ? -21.876 14.259 16.132 1.00 87.19 166 GLN A N 1
ATOM 1288 C CA . GLN A 1 166 ? -22.640 15.279 16.863 1.00 87.19 166 GLN A CA 1
ATOM 1289 C C . GLN A 1 166 ? -22.804 16.602 16.093 1.00 87.19 166 GLN A C 1
ATOM 1291 O O . GLN A 1 166 ? -23.498 17.497 16.581 1.00 87.19 166 GLN A O 1
ATOM 1296 N N . ARG A 1 167 ? -22.157 16.749 14.930 1.00 76.50 167 ARG A N 1
ATOM 1297 C CA . ARG A 1 167 ? -22.260 17.929 14.054 1.00 76.50 167 ARG A CA 1
ATOM 1298 C C . ARG A 1 167 ? -23.389 17.778 13.044 1.00 76.50 167 ARG A C 1
ATOM 1300 O O . ARG A 1 167 ? -24.006 18.822 12.740 1.00 76.50 167 ARG A O 1
#

Foldseek 3Di:
DVVVVVVVVVVVLLVLLVVLAVVLLVVLLVCLVVVNLVVVLQVLLQVQLLVQQCVVQAVVVLVVCLVPPPARDQDRVVSSVVSVVQQQDQVSSVVSSQVQLPDDFDSSDSHGGSVSSSVSSVDPHRDRYHGDPDDCCRVVDDPVRVVVVVVVRRVVSRVVSVVVSVD

Radius of gyration: 19.74 Å; Cα contacts (8 Å, |Δi|>4): 155; chains: 1; bounding box: 46×56×44 Å

Nearest PDB structures (foldseek):
  4rtr-assembly1_A  TM=1.955E-01  e=3.088E+00  Escherichia coli str. K-12 substr. MDS42
  4rtq-assembly1_A  TM=1.956E-01  e=5.626E+00  Escherichia coli str. K-12 substr. MDS42

Mean predicted aligned error: 5.41 Å

Sequence (167 aa):
LHAAIGWLSESFEREDIRLSREAEIKADRHAATSGNAEQAARALLLVAAADVHFAEKVYEPLRREVMGALRPPRPPLARLLEAAGELSQAQYLDACAQKAWVRPDDGKSTHPSWAQRLAALGYVEAPEIAPIRRTALSTLLSPDTVEQQIAAFDSRWTGQMEDYLQR

pLDDT: mean 91.61, std 8.33, range [52.31, 98.12]

Solvent-accessible surface area (backbone atoms only — not comparable to full-atom values): 9207 Å² total; per-residue (Å²): 108,70,70,59,54,52,56,48,48,59,51,50,53,52,48,52,28,50,52,44,27,52,49,52,40,50,51,32,32,47,34,30,78,70,74,38,26,67,63,50,44,48,53,50,42,54,52,37,15,48,52,50,47,43,41,67,73,38,50,54,53,47,54,54,52,60,65,81,42,92,58,60,68,84,53,65,67,65,50,48,64,65,53,54,60,57,49,49,38,46,74,54,30,44,52,27,28,49,54,35,42,72,42,76,68,53,90,87,45,50,55,66,29,56,46,58,43,35,40,37,37,72,40,94,64,87,75,88,56,86,47,68,89,71,53,66,65,79,71,76,49,55,68,70,57,51,53,51,53,49,53,55,50,42,52,53,49,41,53,53,36,47,61,57,68,75,108

Secondary structure (DSSP, 8-state):
-HHHHHHHHHHHHHHHHHHHHHHHHHHHHHHHHTT-HHHHHHHHHHHHHHHHHHIIIIIHHHHHHHTT-SSPPPPHHHHHHHHGGGGGSHHHHHHHHHHHHTSPP-TTSSSPPHHHHHHHTT-SSPPP-PPPSS-HHHHHS-HHHHHHHHHHHHHHHHHHHHHHHT-